Protein AF-A0A3E3E594-F1 (afdb_monomer_lite)

Foldseek 3Di:
DPPVLVPDQLSVQLVVLQVVCVVLVLDDPVCSVLSSVLSVLVVVLVVLVVVVVVCVVVVHDDDPVSVVSNVVSVVVNVVSCLCSLVDVNSVVVSCVVVPPDPPCPVVNVVVVVPD

Sequence (115 aa):
MTNKKKNDKRYQIVKKTKENMQNLGIYRNEFDATIRRYANLRLQYDDVQKSIDAKLKKSEDVSANMYKVLENYQKQLLEMENTLGLTPKGLKALQSKSMEKPKTSRLAEVLRGGI

pLDDT: mean 88.42, std 15.08, range [48.0, 98.5]

InterPro domains:
  IPR006448 Putative phage terminase, small subunit, P27 family [PF05119] (19-97)

Radius of gyration: 21.2 Å; chains: 1; bounding box: 55×36×63 Å

Structure (mmCIF, N/CA/C/O backbone):
data_AF-A0A3E3E594-F1
#
_entry.id   AF-A0A3E3E594-F1
#
loop_
_atom_site.group_PDB
_atom_site.id
_atom_site.type_symbol
_atom_site.label_atom_id
_atom_site.label_alt_id
_atom_site.label_comp_id
_atom_site.label_asym_id
_atom_site.label_entity_id
_atom_site.label_seq_id
_atom_site.pdbx_PDB_ins_code
_atom_site.Cartn_x
_atom_site.Cartn_y
_atom_site.Cartn_z
_atom_site.occupancy
_atom_site.B_iso_or_equiv
_atom_site.auth_seq_id
_atom_site.auth_comp_id
_atom_site.auth_asym_id
_atom_site.auth_atom_id
_atom_site.pdbx_PDB_model_num
ATOM 1 N N . MET A 1 1 ? -12.231 -25.947 -7.133 1.00 48.00 1 MET A N 1
ATOM 2 C CA . MET A 1 1 ? -12.111 -24.500 -7.475 1.00 48.00 1 MET A CA 1
ATOM 3 C C . MET A 1 1 ? -11.431 -23.638 -6.394 1.00 48.00 1 MET A C 1
ATOM 5 O O . MET A 1 1 ? -11.170 -22.466 -6.640 1.00 48.00 1 MET A O 1
ATOM 9 N N . THR A 1 2 ? -11.084 -24.181 -5.223 1.00 54.69 2 THR A N 1
ATOM 10 C CA . THR A 1 2 ? -10.536 -23.444 -4.062 1.00 54.69 2 THR A CA 1
ATOM 11 C C . THR A 1 2 ? -9.059 -23.040 -4.180 1.00 54.69 2 THR A C 1
ATOM 13 O O . THR A 1 2 ? -8.675 -22.004 -3.642 1.00 54.69 2 THR A O 1
ATOM 16 N N . ASN A 1 3 ? -8.233 -23.784 -4.925 1.00 55.06 3 ASN A N 1
ATOM 17 C CA . ASN A 1 3 ? -6.790 -23.506 -5.021 1.00 55.06 3 ASN A CA 1
ATOM 18 C C . ASN A 1 3 ? -6.434 -22.276 -5.878 1.00 55.06 3 ASN A C 1
ATOM 20 O O . ASN A 1 3 ? -5.480 -21.568 -5.575 1.00 55.06 3 ASN A O 1
ATOM 24 N N . LYS A 1 4 ? -7.228 -21.962 -6.912 1.00 59.31 4 LYS A N 1
ATOM 25 C CA . LYS A 1 4 ? -6.920 -20.859 -7.844 1.00 59.31 4 LYS A CA 1
ATOM 26 C C . LYS A 1 4 ? -7.059 -19.478 -7.189 1.00 59.31 4 LYS A C 1
ATOM 28 O O . LYS A 1 4 ? -6.240 -18.606 -7.443 1.00 59.31 4 LYS A O 1
ATOM 33 N N . LYS A 1 5 ? -8.041 -19.301 -6.289 1.00 61.41 5 LYS A N 1
ATOM 34 C CA . LYS A 1 5 ? -8.223 -18.053 -5.520 1.00 61.41 5 LYS A CA 1
ATOM 35 C C . LYS A 1 5 ? -7.106 -17.818 -4.498 1.00 61.41 5 LYS A C 1
ATOM 37 O O . LYS A 1 5 ? -6.720 -16.674 -4.308 1.00 61.41 5 LYS A O 1
ATOM 42 N N . LYS A 1 6 ? -6.552 -18.871 -3.880 1.00 61.75 6 LYS A N 1
ATOM 43 C CA . LYS A 1 6 ? -5.406 -18.734 -2.961 1.00 61.75 6 LYS A CA 1
ATOM 44 C C . LYS A 1 6 ? -4.141 -18.244 -3.675 1.00 61.75 6 LYS A C 1
ATOM 46 O O . LYS A 1 6 ? -3.342 -17.573 -3.049 1.00 61.75 6 LYS A O 1
ATOM 51 N N . ASN A 1 7 ? -3.955 -18.501 -4.964 1.00 70.25 7 ASN A N 1
ATOM 52 C CA . ASN A 1 7 ? -2.754 -18.024 -5.664 1.00 70.25 7 ASN A CA 1
ATOM 53 C C . ASN A 1 7 ? -2.922 -16.634 -6.300 1.00 70.25 7 ASN A C 1
ATOM 55 O O . ASN A 1 7 ? -1.965 -16.084 -6.841 1.00 70.25 7 ASN A O 1
ATOM 59 N N . ASP A 1 8 ? -4.117 -16.041 -6.226 1.00 91.69 8 ASP A N 1
ATOM 60 C CA . ASP A 1 8 ? -4.360 -14.686 -6.712 1.00 91.69 8 ASP A CA 1
ATOM 61 C C . ASP A 1 8 ? -3.720 -13.662 -5.758 1.00 91.69 8 ASP A C 1
ATOM 63 O O . ASP A 1 8 ? -4.103 -13.543 -4.590 1.00 91.69 8 ASP A O 1
ATOM 67 N N . LYS A 1 9 ? -2.747 -12.892 -6.265 1.00 93.12 9 LYS A N 1
ATOM 68 C CA . LYS A 1 9 ? -2.049 -11.849 -5.498 1.00 93.12 9 LYS A CA 1
ATOM 69 C C . LYS A 1 9 ? -3.017 -10.832 -4.898 1.00 93.12 9 LYS A C 1
ATOM 71 O O . LYS A 1 9 ? -2.823 -10.410 -3.762 1.00 93.12 9 LYS A O 1
ATOM 76 N N . ARG A 1 10 ? -4.086 -10.475 -5.616 1.00 94.94 10 ARG A N 1
ATOM 77 C CA . ARG A 1 10 ? -5.114 -9.552 -5.120 1.00 94.94 10 ARG A CA 1
ATOM 78 C C . ARG A 1 10 ? -5.817 -10.135 -3.906 1.00 94.94 10 ARG A C 1
ATOM 80 O O . ARG A 1 10 ? -5.963 -9.450 -2.898 1.00 94.94 10 ARG A O 1
ATOM 87 N N . TYR A 1 11 ? -6.233 -11.398 -3.998 1.00 95.50 11 TYR A N 1
ATOM 88 C CA . TYR A 1 11 ? -6.866 -12.099 -2.884 1.00 95.50 11 TYR A CA 1
ATOM 89 C C . TYR A 1 11 ? -5.934 -12.153 -1.672 1.00 95.50 11 TYR A C 1
ATOM 91 O O . TYR A 1 11 ? -6.379 -11.891 -0.558 1.00 95.50 11 TYR A O 1
ATOM 99 N N . GLN A 1 12 ? -4.646 -12.424 -1.888 1.00 96.38 12 GLN A N 1
ATOM 100 C CA . GLN A 1 12 ? -3.660 -12.474 -0.812 1.00 96.38 12 GLN A CA 1
ATOM 101 C C . GLN A 1 12 ? -3.442 -11.121 -0.133 1.00 96.38 12 GLN A C 1
ATOM 103 O O . GLN A 1 12 ? -3.405 -11.068 1.094 1.00 96.38 12 GLN A O 1
ATOM 108 N N . ILE A 1 13 ? -3.377 -10.024 -0.895 1.00 97.44 13 ILE A N 1
ATOM 109 C CA . ILE A 1 13 ? -3.291 -8.676 -0.315 1.00 97.44 13 ILE A CA 1
ATOM 110 C C . ILE A 1 13 ? -4.550 -8.381 0.507 1.00 97.44 13 ILE A C 1
ATOM 112 O O . ILE A 1 13 ? -4.436 -8.017 1.672 1.00 97.44 13 ILE A O 1
ATOM 116 N N . VAL A 1 14 ? -5.746 -8.619 -0.047 1.00 97.94 14 VAL A N 1
ATOM 117 C CA . VAL A 1 14 ? -7.014 -8.417 0.679 1.00 97.94 14 VAL A CA 1
ATOM 118 C C . VAL A 1 14 ? -7.043 -9.223 1.975 1.00 97.94 14 VAL A C 1
ATOM 120 O O . VAL A 1 14 ? -7.381 -8.683 3.027 1.00 97.94 14 VAL A O 1
ATOM 123 N N . LYS A 1 15 ? -6.688 -10.509 1.906 1.00 97.25 15 LYS A N 1
ATOM 124 C CA . LYS A 1 15 ? -6.674 -11.411 3.055 1.00 97.25 15 LYS A CA 1
ATOM 125 C C . LYS A 1 15 ? -5.714 -10.904 4.135 1.00 97.25 15 LYS A C 1
ATOM 127 O O . LYS A 1 15 ? -6.147 -10.697 5.263 1.00 97.25 15 LYS A O 1
ATOM 132 N N . LYS A 1 16 ? -4.458 -10.630 3.773 1.00 97.38 16 LYS A N 1
ATOM 133 C CA . LYS A 1 16 ? -3.430 -10.158 4.709 1.00 97.38 16 LYS A CA 1
ATOM 134 C C . LYS A 1 16 ? -3.799 -8.815 5.339 1.00 97.38 16 LYS A C 1
ATOM 136 O O . LYS A 1 16 ? -3.610 -8.625 6.534 1.00 97.38 16 LYS A O 1
ATOM 141 N N . THR A 1 17 ? -4.359 -7.886 4.562 1.00 98.00 17 THR A N 1
ATOM 142 C CA . THR A 1 17 ? -4.829 -6.600 5.093 1.00 98.00 17 THR A CA 1
ATOM 143 C C . THR A 1 17 ? -5.946 -6.797 6.117 1.00 98.00 17 THR A C 1
ATOM 145 O O . THR A 1 17 ? -5.884 -6.199 7.189 1.00 98.00 17 THR A O 1
ATOM 148 N N . LYS A 1 18 ? -6.933 -7.662 5.836 1.00 97.75 18 LYS A N 1
ATOM 149 C CA . LYS A 1 18 ? -7.993 -7.988 6.804 1.00 97.75 18 LYS A CA 1
ATOM 150 C C . LYS A 1 18 ? -7.426 -8.599 8.083 1.00 97.75 18 LYS A C 1
ATOM 152 O O . LYS A 1 18 ? -7.761 -8.122 9.160 1.00 97.75 18 LYS A O 1
ATOM 157 N N . GLU A 1 19 ? -6.550 -9.594 7.960 1.00 97.50 19 GLU A N 1
ATOM 158 C CA . GLU A 1 19 ? -5.911 -10.262 9.103 1.00 97.50 19 GLU A CA 1
ATOM 159 C C . GLU A 1 19 ? -5.133 -9.263 9.969 1.00 97.50 19 GLU A C 1
ATOM 161 O O . GLU A 1 19 ? -5.312 -9.226 11.183 1.00 97.50 19 GLU A O 1
ATOM 166 N N . ASN A 1 20 ? -4.348 -8.375 9.353 1.00 96.06 20 ASN A N 1
ATOM 167 C CA . ASN A 1 20 ? -3.627 -7.327 10.075 1.00 96.06 20 ASN A CA 1
ATOM 168 C C . ASN A 1 20 ? -4.580 -6.399 10.844 1.00 96.06 20 ASN A C 1
ATOM 170 O O . ASN A 1 20 ? -4.364 -6.131 12.023 1.00 96.06 20 ASN A O 1
ATOM 174 N N . MET A 1 21 ? -5.650 -5.925 10.201 1.00 95.56 21 MET A N 1
ATOM 175 C CA . MET A 1 21 ? -6.630 -5.047 10.851 1.00 95.56 21 MET A CA 1
ATOM 176 C C . MET A 1 21 ? -7.400 -5.756 11.975 1.00 95.56 21 MET A C 1
ATOM 178 O O . MET A 1 21 ? -7.740 -5.128 12.977 1.00 95.56 21 MET A O 1
ATOM 182 N N . GLN A 1 22 ? -7.684 -7.053 11.823 1.00 95.19 22 GLN A N 1
ATOM 183 C CA . GLN A 1 22 ? -8.332 -7.876 12.847 1.00 95.19 22 GLN A CA 1
ATOM 184 C C . GLN A 1 22 ? -7.422 -8.068 14.060 1.00 95.19 22 GLN A C 1
ATOM 186 O O . GLN A 1 22 ? -7.866 -7.841 15.182 1.00 95.19 22 GLN A O 1
ATOM 191 N N . ASN A 1 23 ? -6.145 -8.390 13.838 1.00 93.69 23 ASN A N 1
ATOM 192 C CA . ASN A 1 23 ? -5.144 -8.535 14.900 1.00 93.69 23 ASN A CA 1
ATOM 193 C C . ASN A 1 23 ? -4.945 -7.235 15.693 1.00 93.69 23 ASN A C 1
ATOM 195 O O . ASN A 1 23 ? -4.658 -7.268 16.884 1.00 93.69 23 ASN A O 1
ATOM 199 N N . LEU A 1 24 ? -5.130 -6.086 15.038 1.00 91.44 24 LEU A N 1
ATOM 200 C CA . LEU A 1 24 ? -5.078 -4.762 15.658 1.00 91.44 24 LEU A CA 1
ATOM 201 C C . LEU A 1 24 ? -6.405 -4.336 16.317 1.00 91.44 24 LEU A C 1
ATOM 203 O O . LEU A 1 24 ? -6.472 -3.254 16.897 1.00 91.44 24 LEU A O 1
ATOM 207 N N . GLY A 1 25 ? -7.469 -5.140 16.215 1.00 91.50 25 GLY A N 1
ATOM 208 C CA . GLY A 1 25 ? -8.789 -4.840 16.784 1.00 91.50 25 GLY A CA 1
ATOM 209 C C . GLY A 1 25 ? -9.558 -3.712 16.082 1.00 91.50 25 GLY A C 1
ATOM 210 O O . GLY A 1 25 ? -10.593 -3.272 16.579 1.00 91.50 25 GLY A O 1
ATOM 211 N N . ILE A 1 26 ? -9.082 -3.247 14.924 1.00 92.56 26 ILE A N 1
ATOM 212 C CA . ILE A 1 26 ? -9.634 -2.093 14.190 1.00 92.56 26 ILE A CA 1
ATOM 213 C C . ILE A 1 26 ? -10.482 -2.491 12.976 1.00 92.56 26 ILE A C 1
ATOM 215 O O . ILE A 1 26 ? -11.057 -1.630 12.312 1.00 92.56 26 ILE A O 1
ATOM 219 N N . TYR A 1 27 ? -10.563 -3.784 12.651 1.00 94.75 27 TYR A N 1
ATOM 220 C CA . TYR A 1 27 ? -11.344 -4.243 11.506 1.00 94.75 27 TYR A CA 1
ATOM 221 C C . TYR A 1 27 ? -12.856 -4.053 11.706 1.00 94.75 27 TYR A C 1
ATOM 223 O O . TYR A 1 27 ? -13.430 -4.354 12.760 1.00 94.75 27 TYR A O 1
ATOM 231 N N . ARG A 1 28 ? -13.495 -3.601 10.626 1.00 92.31 28 ARG A N 1
ATOM 232 C CA . ARG A 1 28 ? -14.937 -3.441 10.444 1.00 92.31 28 ARG A CA 1
ATOM 233 C C . ARG A 1 28 ? -15.288 -3.746 8.980 1.00 92.31 28 ARG A C 1
ATOM 235 O O . ARG A 1 28 ? -14.456 -3.537 8.095 1.00 92.31 28 ARG A O 1
ATOM 242 N N . ASN A 1 29 ? -16.481 -4.269 8.711 1.00 94.62 29 ASN A N 1
ATOM 243 C CA . ASN A 1 29 ? -16.902 -4.687 7.365 1.00 94.62 29 ASN A CA 1
ATOM 244 C C . ASN A 1 29 ? -17.018 -3.512 6.379 1.00 94.62 29 ASN A C 1
ATOM 246 O O . ASN A 1 29 ? -16.860 -3.707 5.176 1.00 94.62 29 ASN A O 1
ATOM 250 N N . GLU A 1 30 ? -17.212 -2.291 6.869 1.00 93.88 30 GLU A N 1
ATOM 251 C CA . GLU A 1 30 ? -17.231 -1.052 6.089 1.00 93.88 30 GLU A CA 1
ATOM 252 C C . GLU A 1 30 ? -15.896 -0.799 5.369 1.00 93.88 30 GLU A C 1
ATOM 254 O O . GLU A 1 30 ? -15.862 -0.151 4.320 1.00 93.88 30 GLU A O 1
ATOM 259 N N . PHE A 1 31 ? -14.788 -1.364 5.866 1.00 96.31 31 PHE A N 1
ATOM 260 C CA . PHE A 1 31 ? -13.485 -1.252 5.211 1.00 96.31 31 PHE A CA 1
ATOM 261 C C . PHE A 1 31 ? -13.335 -2.153 3.981 1.00 96.31 31 PHE A C 1
ATOM 263 O O . PHE A 1 31 ? -12.412 -1.937 3.197 1.00 96.31 31 PHE A O 1
ATOM 270 N N . ASP A 1 32 ? -14.222 -3.125 3.745 1.00 96.62 32 ASP A N 1
ATOM 271 C CA . ASP A 1 32 ? -14.043 -4.134 2.692 1.00 96.62 32 ASP A CA 1
ATOM 272 C C . ASP A 1 32 ? -13.851 -3.541 1.297 1.00 96.62 32 ASP A C 1
ATOM 274 O O . ASP A 1 32 ? -12.990 -3.996 0.535 1.00 96.62 32 ASP A O 1
ATOM 278 N N . ALA A 1 33 ? -14.631 -2.516 0.952 1.00 97.44 33 ALA A N 1
ATOM 279 C CA . ALA A 1 33 ? -14.499 -1.835 -0.331 1.00 97.44 33 ALA A CA 1
ATOM 280 C C . ALA A 1 33 ? -13.135 -1.135 -0.455 1.00 97.44 33 ALA A C 1
ATOM 282 O O . ALA A 1 33 ? -12.480 -1.216 -1.496 1.00 97.44 33 ALA A O 1
ATOM 283 N N . THR A 1 34 ? -12.676 -0.492 0.619 1.00 98.00 34 THR A N 1
ATOM 284 C CA . THR A 1 34 ? -11.386 0.207 0.664 1.00 98.00 34 THR A CA 1
ATOM 285 C C . THR A 1 34 ? -10.215 -0.771 0.620 1.00 98.00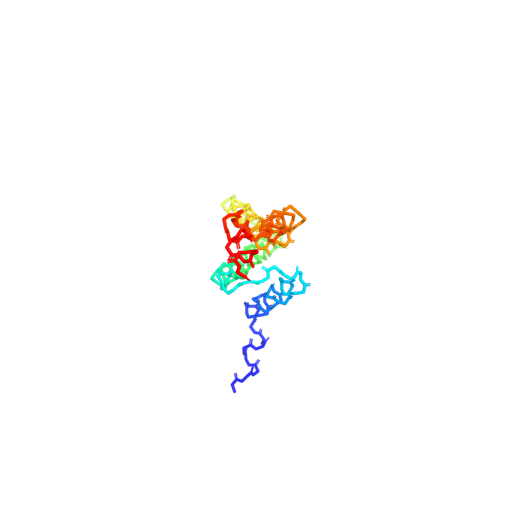 34 THR A C 1
ATOM 287 O O . THR A 1 34 ? -9.277 -0.540 -0.137 1.00 98.00 34 THR A O 1
ATOM 290 N N . ILE A 1 35 ? -10.296 -1.910 1.311 1.00 98.44 35 ILE A N 1
ATOM 291 C CA . ILE A 1 35 ? -9.284 -2.976 1.258 1.00 98.44 35 ILE A CA 1
ATOM 292 C C . ILE A 1 35 ? -9.151 -3.537 -0.167 1.00 98.44 35 ILE A C 1
ATOM 294 O O . ILE A 1 35 ? -8.041 -3.739 -0.658 1.00 98.44 35 ILE A O 1
ATOM 298 N N . ARG A 1 36 ? -10.270 -3.761 -0.873 1.00 98.00 36 ARG A N 1
ATOM 299 C CA . ARG A 1 36 ? -10.236 -4.228 -2.272 1.00 98.00 36 ARG A CA 1
ATOM 300 C C . ARG A 1 36 ? -9.605 -3.201 -3.207 1.00 98.00 36 ARG A C 1
ATOM 302 O O . ARG A 1 36 ? -8.798 -3.576 -4.055 1.00 98.00 36 ARG A O 1
ATOM 309 N N . ARG A 1 37 ? -9.946 -1.917 -3.050 1.00 98.06 37 ARG A N 1
ATOM 310 C CA . ARG A 1 37 ? -9.316 -0.831 -3.815 1.00 98.06 37 ARG A CA 1
ATOM 311 C C . ARG A 1 37 ? -7.815 -0.740 -3.526 1.00 98.06 37 ARG A C 1
ATOM 313 O O . ARG A 1 37 ? -7.045 -0.627 -4.470 1.00 98.06 37 ARG A O 1
ATOM 320 N N . TYR A 1 38 ? -7.408 -0.887 -2.263 1.00 98.50 38 TYR A N 1
ATOM 321 C CA . TYR A 1 38 ? -6.001 -0.875 -1.854 1.00 98.50 38 TYR A CA 1
ATOM 322 C C . TYR A 1 38 ? -5.226 -1.999 -2.543 1.00 98.50 38 TYR A C 1
ATOM 324 O O . TYR A 1 38 ? -4.189 -1.758 -3.154 1.00 98.50 38 TYR A O 1
ATOM 332 N N . ALA A 1 39 ? -5.775 -3.217 -2.529 1.00 98.19 39 ALA A N 1
ATOM 333 C CA . ALA A 1 39 ? -5.168 -4.355 -3.207 1.00 98.19 39 ALA A CA 1
ATOM 334 C C . ALA A 1 39 ? -5.019 -4.135 -4.721 1.00 98.19 39 ALA A C 1
ATOM 336 O O . ALA A 1 39 ? -3.993 -4.496 -5.292 1.00 98.19 39 ALA A O 1
ATOM 337 N N . ASN A 1 40 ? -6.016 -3.529 -5.373 1.00 97.56 40 ASN A N 1
ATOM 338 C CA . ASN A 1 40 ? -5.935 -3.202 -6.798 1.00 97.56 40 ASN A CA 1
ATOM 339 C C . ASN A 1 40 ? -4.844 -2.168 -7.084 1.00 97.56 40 ASN A C 1
ATOM 341 O O . ASN A 1 40 ? -4.013 -2.396 -7.960 1.00 97.56 40 ASN A O 1
ATOM 345 N N . LEU A 1 41 ? -4.832 -1.068 -6.328 1.00 98.31 41 LEU A N 1
ATOM 346 C CA . LEU A 1 41 ? -3.865 0.009 -6.505 1.00 98.31 41 LEU A CA 1
ATOM 347 C C . LEU A 1 41 ? -2.435 -0.478 -6.244 1.00 98.31 41 LEU A C 1
ATOM 349 O O . LEU A 1 41 ? -1.522 -0.129 -6.985 1.00 98.31 41 LEU A O 1
ATOM 353 N N . ARG A 1 42 ? -2.239 -1.349 -5.246 1.00 98.06 42 ARG A N 1
ATOM 354 C CA . ARG A 1 42 ? -0.931 -1.943 -4.954 1.00 98.06 42 ARG A CA 1
ATOM 355 C C . ARG A 1 42 ? -0.405 -2.778 -6.119 1.00 98.06 42 ARG A C 1
ATOM 357 O O . ARG A 1 42 ? 0.769 -2.680 -6.450 1.00 98.06 42 ARG A O 1
ATOM 364 N N . LEU A 1 43 ? -1.270 -3.558 -6.768 1.00 97.94 43 LEU A N 1
ATOM 365 C CA . LEU A 1 43 ? -0.886 -4.324 -7.956 1.00 97.94 43 LEU A CA 1
ATOM 366 C C . LEU A 1 43 ? -0.539 -3.408 -9.134 1.00 97.94 43 LEU A C 1
ATOM 368 O O . LEU A 1 43 ? 0.480 -3.619 -9.779 1.00 97.94 43 LEU A O 1
ATOM 372 N N . GLN A 1 44 ? -1.340 -2.366 -9.373 1.00 97.62 44 GLN A N 1
ATOM 373 C CA . GLN A 1 44 ? -1.062 -1.381 -10.423 1.00 97.62 44 GLN A CA 1
ATOM 374 C C . GLN A 1 44 ? 0.269 -0.656 -10.184 1.00 97.62 44 GLN A C 1
ATOM 376 O O . GLN A 1 44 ? 1.042 -0.475 -11.122 1.00 97.62 44 GLN A O 1
ATOM 381 N N . TYR A 1 45 ? 0.560 -0.290 -8.934 1.00 98.44 45 TYR A N 1
ATOM 382 C CA . TYR A 1 45 ? 1.851 0.260 -8.534 1.00 98.44 45 TYR A CA 1
ATOM 383 C C . TYR A 1 45 ? 3.000 -0.705 -8.840 1.00 98.44 45 TYR A C 1
ATOM 385 O O . TYR A 1 45 ? 3.951 -0.326 -9.522 1.00 98.44 45 TYR A O 1
ATOM 393 N N . ASP A 1 46 ? 2.889 -1.961 -8.394 1.00 97.94 46 ASP A N 1
ATOM 394 C CA . ASP A 1 46 ? 3.920 -2.977 -8.611 1.00 97.94 46 ASP A CA 1
ATOM 395 C C . ASP A 1 46 ? 4.165 -3.237 -10.109 1.00 97.94 46 ASP A C 1
ATOM 397 O O . ASP A 1 46 ? 5.289 -3.539 -10.509 1.00 97.94 46 ASP A O 1
ATOM 401 N N . ASP A 1 47 ? 3.133 -3.151 -10.948 1.00 97.75 47 ASP A N 1
ATOM 402 C CA . ASP A 1 47 ? 3.245 -3.369 -12.392 1.00 97.75 47 ASP A CA 1
ATOM 403 C C . ASP A 1 47 ? 3.902 -2.182 -13.110 1.00 97.75 47 ASP A C 1
ATOM 405 O O . ASP A 1 47 ? 4.762 -2.386 -13.974 1.00 97.75 47 ASP A O 1
ATOM 409 N N . VAL A 1 48 ? 3.576 -0.944 -12.719 1.00 98.06 48 VAL A N 1
ATOM 410 C CA . VAL A 1 48 ? 4.261 0.251 -13.239 1.00 98.06 48 VAL A CA 1
ATOM 411 C C . VAL A 1 48 ? 5.724 0.256 -12.803 1.00 98.06 48 VAL A C 1
ATOM 413 O O . VAL A 1 48 ? 6.595 0.449 -13.650 1.00 98.06 48 VAL A O 1
ATOM 416 N N . GLN A 1 49 ? 6.012 -0.031 -11.529 1.00 98.25 49 GLN A N 1
ATOM 417 C CA . GLN A 1 49 ? 7.382 -0.110 -11.017 1.00 98.25 49 GLN A CA 1
ATOM 418 C C . GLN A 1 49 ? 8.205 -1.142 -11.796 1.00 98.25 49 GLN A C 1
ATOM 420 O O . GLN A 1 49 ? 9.268 -0.813 -12.313 1.00 98.25 49 GLN A O 1
ATOM 425 N N . LYS A 1 50 ? 7.685 -2.364 -11.974 1.00 97.94 50 LYS A N 1
ATOM 426 C CA . LYS A 1 50 ? 8.374 -3.400 -12.763 1.00 97.94 50 LYS A CA 1
ATOM 427 C C . LYS A 1 50 ? 8.602 -2.977 -14.207 1.00 97.94 50 LYS A C 1
ATOM 429 O O . LYS A 1 50 ? 9.627 -3.331 -14.779 1.00 97.94 50 LYS A O 1
ATOM 434 N N . SER A 1 51 ? 7.652 -2.258 -14.802 1.00 97.44 51 SER A N 1
ATOM 435 C CA . SER A 1 51 ? 7.785 -1.768 -16.176 1.00 97.44 51 SER A CA 1
ATOM 436 C C . SER A 1 51 ? 8.904 -0.735 -16.291 1.00 97.44 51 SER A C 1
ATOM 438 O O . SER A 1 51 ? 9.687 -0.795 -17.235 1.00 97.44 51 SER A O 1
ATOM 440 N N . ILE A 1 52 ? 9.018 0.173 -15.317 1.00 97.81 52 ILE A N 1
ATOM 441 C CA . ILE A 1 52 ? 10.134 1.124 -15.223 1.00 97.81 52 ILE A CA 1
ATOM 442 C C . ILE A 1 52 ? 11.453 0.364 -15.046 1.00 97.81 52 ILE A C 1
ATOM 444 O O . ILE A 1 52 ? 12.375 0.555 -15.835 1.00 97.81 52 ILE A O 1
ATOM 448 N N . ASP A 1 53 ? 11.528 -0.552 -14.078 1.00 97.88 53 ASP A N 1
ATOM 449 C CA . ASP A 1 53 ? 12.747 -1.315 -13.788 1.00 97.88 53 ASP A CA 1
ATOM 450 C C . ASP A 1 53 ? 13.213 -2.137 -15.002 1.00 97.88 53 ASP A C 1
ATOM 452 O O . ASP A 1 53 ? 14.408 -2.227 -15.286 1.00 97.88 53 ASP A O 1
ATOM 456 N N . ALA A 1 54 ? 12.275 -2.741 -15.740 1.00 98.06 54 ALA A N 1
ATOM 457 C CA . ALA A 1 54 ? 12.570 -3.513 -16.942 1.00 98.06 54 ALA A CA 1
ATOM 458 C C . ALA A 1 54 ? 13.132 -2.642 -18.073 1.00 98.06 54 ALA A C 1
ATOM 460 O O . ALA A 1 54 ? 14.067 -3.070 -18.748 1.00 98.06 54 ALA A O 1
ATOM 461 N N . LYS A 1 55 ? 12.597 -1.429 -18.261 1.00 98.00 55 LYS A N 1
ATOM 462 C CA . LYS A 1 55 ? 13.112 -0.461 -19.238 1.00 98.00 55 LYS A CA 1
ATOM 463 C C . LYS A 1 55 ? 14.518 0.005 -18.885 1.00 98.00 55 LYS A C 1
ATOM 465 O O . LYS A 1 55 ? 15.411 -0.067 -19.723 1.00 98.00 55 LYS A O 1
ATOM 470 N N . LEU A 1 56 ? 14.742 0.369 -17.622 1.00 96.31 56 LEU A N 1
ATOM 471 C CA . LEU A 1 56 ? 16.058 0.793 -17.138 1.00 96.31 56 LEU A CA 1
ATOM 472 C C . LEU A 1 56 ? 17.119 -0.299 -17.325 1.00 96.31 56 LEU A C 1
ATOM 474 O O . LEU A 1 56 ? 18.223 -0.011 -17.778 1.00 96.31 56 LEU A O 1
ATOM 478 N N . LYS A 1 57 ? 16.776 -1.567 -17.054 1.00 98.00 57 LYS A N 1
ATOM 479 C CA . LYS A 1 57 ? 17.675 -2.713 -17.291 1.00 98.00 57 LYS A CA 1
ATOM 480 C C . LYS A 1 57 ? 18.070 -2.896 -18.756 1.00 98.00 57 LYS A C 1
ATOM 482 O O . LYS A 1 57 ? 19.132 -3.445 -19.021 1.00 98.00 57 LYS A O 1
ATOM 487 N N . LYS A 1 58 ? 17.214 -2.479 -19.687 1.00 98.00 58 LYS A N 1
ATOM 488 C CA . LYS A 1 58 ? 17.466 -2.529 -21.132 1.00 98.00 58 LYS A CA 1
ATOM 489 C C . LYS A 1 58 ? 18.045 -1.223 -21.683 1.00 98.00 58 LYS A C 1
ATOM 491 O O . LYS A 1 58 ? 18.198 -1.112 -22.894 1.00 98.00 58 LYS A O 1
ATOM 496 N N . SER A 1 59 ? 18.332 -0.246 -20.818 1.00 96.75 59 SER A N 1
ATOM 497 C CA . SER A 1 59 ? 18.735 1.109 -21.213 1.00 96.75 59 SER A CA 1
ATOM 498 C C . SER A 1 59 ? 17.726 1.785 -22.155 1.00 96.75 59 SER A C 1
ATOM 500 O O . SER A 1 59 ? 18.102 2.591 -22.999 1.00 96.75 59 SER A O 1
ATOM 502 N N . GLU A 1 60 ? 16.440 1.449 -22.014 1.00 96.94 60 GLU A N 1
ATOM 503 C CA . GLU A 1 60 ? 15.340 2.087 -22.737 1.00 96.94 60 GLU A CA 1
ATOM 504 C C . GLU A 1 60 ? 14.865 3.347 -22.002 1.00 96.94 60 GLU A C 1
ATOM 506 O O . GLU A 1 60 ? 14.819 3.386 -20.768 1.00 96.94 60 GLU A O 1
ATOM 511 N N . ASP A 1 61 ? 14.407 4.342 -22.762 1.00 95.94 61 ASP A N 1
ATOM 512 C CA . ASP A 1 61 ? 13.851 5.565 -22.192 1.00 95.94 61 ASP A CA 1
ATOM 513 C C . ASP A 1 61 ? 12.566 5.302 -21.388 1.00 95.94 61 ASP A C 1
ATOM 515 O O . ASP A 1 61 ? 11.581 4.686 -21.837 1.00 95.94 61 ASP A O 1
ATOM 519 N N . VAL A 1 62 ? 12.553 5.848 -20.171 1.00 96.19 62 VAL A N 1
ATOM 520 C CA . VAL A 1 62 ? 11.382 5.869 -19.297 1.00 96.19 62 VAL A CA 1
ATOM 521 C C . VAL A 1 62 ? 10.693 7.220 -19.426 1.00 96.19 62 VAL A C 1
ATOM 523 O O . VAL A 1 62 ? 11.252 8.267 -19.113 1.00 96.19 62 VAL A O 1
ATOM 526 N N . SER A 1 63 ? 9.434 7.196 -19.860 1.00 96.50 63 SER A N 1
ATOM 527 C CA . SER A 1 63 ? 8.623 8.407 -19.970 1.00 96.50 63 SER A CA 1
ATOM 528 C C . SER A 1 63 ? 8.439 9.074 -18.605 1.00 96.50 63 SER A C 1
ATOM 530 O O . SER A 1 63 ? 8.050 8.419 -17.635 1.00 96.50 63 SER A O 1
ATOM 532 N N . ALA A 1 64 ? 8.580 10.402 -18.556 1.00 96.56 64 ALA A N 1
ATOM 533 C CA . ALA A 1 64 ? 8.247 11.210 -17.381 1.00 96.56 64 ALA A CA 1
ATOM 534 C C . ALA A 1 64 ? 6.817 10.952 -16.860 1.00 96.56 64 ALA A C 1
ATOM 536 O O . ALA A 1 64 ? 6.564 11.046 -15.659 1.00 96.56 64 ALA A O 1
ATOM 537 N N . ASN A 1 65 ? 5.878 10.572 -17.735 1.00 97.06 65 ASN A N 1
ATOM 538 C CA . ASN A 1 65 ? 4.514 10.232 -17.330 1.00 97.06 65 ASN A CA 1
ATOM 539 C C . ASN A 1 65 ? 4.458 8.961 -16.471 1.00 97.06 65 ASN A C 1
ATOM 541 O O . ASN A 1 65 ? 3.621 8.888 -15.577 1.00 97.06 65 ASN A O 1
ATOM 545 N N . MET A 1 66 ? 5.350 7.986 -16.682 1.00 97.38 66 MET A N 1
ATOM 546 C CA . MET A 1 66 ? 5.395 6.774 -15.853 1.00 97.38 66 MET A CA 1
ATOM 547 C C . MET A 1 66 ? 5.819 7.099 -14.419 1.00 97.38 66 MET A C 1
ATOM 549 O O . MET A 1 66 ? 5.193 6.612 -13.481 1.00 97.38 66 MET A O 1
ATOM 553 N N . TYR A 1 67 ? 6.810 7.980 -14.243 1.00 97.31 67 TYR A N 1
ATOM 554 C CA . TYR A 1 67 ? 7.209 8.459 -12.917 1.00 97.31 67 TYR A CA 1
ATOM 555 C C . TYR A 1 67 ? 6.092 9.251 -12.231 1.00 97.31 67 TYR A C 1
ATOM 557 O O . TYR A 1 67 ? 5.820 9.018 -11.058 1.00 97.31 67 TYR A O 1
ATOM 565 N N . LYS A 1 68 ? 5.378 10.115 -12.966 1.00 98.25 68 LYS A N 1
ATOM 566 C CA . LYS A 1 68 ? 4.213 10.842 -12.427 1.00 98.25 68 LYS A CA 1
ATOM 567 C C . LYS A 1 68 ? 3.099 9.898 -11.968 1.00 98.25 68 LYS A C 1
ATOM 569 O O . LYS A 1 68 ? 2.523 10.091 -10.902 1.00 98.25 68 LYS A O 1
ATOM 574 N N . VAL A 1 69 ? 2.790 8.867 -12.759 1.00 98.12 69 VAL A N 1
ATOM 575 C CA . VAL A 1 69 ? 1.802 7.843 -12.380 1.00 98.12 69 VAL A CA 1
ATOM 576 C C . VAL A 1 69 ? 2.256 7.098 -11.125 1.00 98.12 69 VAL A C 1
ATOM 578 O O . VAL A 1 69 ? 1.460 6.920 -10.205 1.00 98.12 69 VAL A O 1
ATOM 581 N N . LEU A 1 70 ? 3.533 6.713 -11.060 1.00 97.94 70 LEU A N 1
ATOM 582 C CA . LEU A 1 70 ? 4.117 6.034 -9.907 1.00 97.94 70 LEU A CA 1
ATOM 583 C C . LEU A 1 70 ? 4.012 6.890 -8.633 1.00 97.94 70 LEU A C 1
ATOM 585 O O . LEU A 1 70 ? 3.539 6.401 -7.609 1.00 97.94 70 LEU A O 1
ATOM 589 N N . GLU A 1 71 ? 4.379 8.170 -8.706 1.00 98.06 71 GLU A N 1
ATOM 590 C CA . GLU A 1 71 ? 4.283 9.121 -7.592 1.00 98.06 71 GLU A CA 1
ATOM 591 C C . GLU A 1 71 ? 2.829 9.302 -7.123 1.00 98.06 71 GLU A C 1
ATOM 593 O O . GLU A 1 71 ? 2.541 9.285 -5.923 1.00 98.06 71 GLU A O 1
ATOM 598 N N . ASN A 1 72 ? 1.882 9.415 -8.059 1.00 98.38 72 ASN A N 1
ATOM 599 C CA . ASN A 1 72 ? 0.458 9.511 -7.736 1.00 98.38 72 ASN A CA 1
ATOM 600 C C . ASN A 1 72 ? -0.046 8.257 -7.012 1.00 98.38 72 ASN A C 1
ATOM 602 O O . ASN A 1 72 ? -0.773 8.366 -6.023 1.00 98.38 72 ASN A O 1
ATOM 606 N N . TYR A 1 73 ? 0.363 7.071 -7.465 1.00 98.50 73 TYR A N 1
ATOM 607 C CA . TYR A 1 73 ? 0.031 5.821 -6.789 1.00 98.50 73 TYR A CA 1
ATOM 608 C C . TYR A 1 73 ? 0.654 5.736 -5.394 1.00 98.50 73 TYR A C 1
ATOM 610 O O . TYR A 1 73 ? -0.024 5.277 -4.481 1.00 98.50 73 TYR A O 1
ATOM 618 N N . GLN A 1 74 ? 1.883 6.222 -5.182 1.00 98.12 74 GLN A N 1
ATOM 619 C CA . GLN A 1 74 ? 2.494 6.271 -3.844 1.00 98.12 74 GLN A CA 1
ATOM 620 C C . GLN A 1 74 ? 1.693 7.151 -2.882 1.00 98.12 74 GLN A C 1
ATOM 622 O O . GLN A 1 74 ? 1.421 6.733 -1.757 1.00 98.12 74 GLN A O 1
ATOM 627 N N . LYS A 1 75 ? 1.270 8.340 -3.330 1.00 98.50 75 LYS A N 1
ATOM 628 C CA . LYS A 1 75 ? 0.445 9.253 -2.522 1.00 98.50 75 LYS A CA 1
ATOM 629 C C . LYS A 1 75 ? -0.890 8.611 -2.148 1.00 98.50 75 LYS A C 1
ATOM 631 O O . LYS A 1 75 ? -1.231 8.551 -0.969 1.00 98.50 75 LYS A O 1
ATOM 636 N N . GLN A 1 76 ? -1.596 8.052 -3.131 1.00 98.31 76 GLN A N 1
ATOM 637 C CA . GLN A 1 76 ? -2.873 7.374 -2.896 1.00 98.31 76 GLN A CA 1
ATOM 638 C C . GLN A 1 76 ? -2.714 6.141 -1.994 1.00 98.31 76 GLN A C 1
ATOM 640 O O . GLN A 1 76 ? -3.519 5.936 -1.089 1.00 98.31 76 GLN A O 1
ATOM 645 N N . LEU A 1 77 ? -1.664 5.333 -2.183 1.00 98.50 77 LEU A N 1
ATOM 646 C CA . LEU A 1 77 ? -1.380 4.190 -1.312 1.00 98.50 77 LEU A CA 1
ATOM 647 C C . LEU A 1 77 ? -1.168 4.639 0.134 1.00 98.50 77 LEU A C 1
ATOM 649 O O . LEU A 1 77 ? -1.797 4.074 1.025 1.00 98.50 77 LEU A O 1
ATOM 653 N N . LEU A 1 78 ? -0.370 5.684 0.367 1.00 98.25 78 LEU A N 1
ATOM 654 C CA . LEU A 1 78 ? -0.133 6.215 1.709 1.00 98.25 78 LEU A CA 1
ATOM 655 C C . LEU A 1 78 ? -1.431 6.714 2.371 1.00 98.25 78 LEU A C 1
ATOM 657 O O . LEU A 1 78 ? -1.666 6.473 3.557 1.00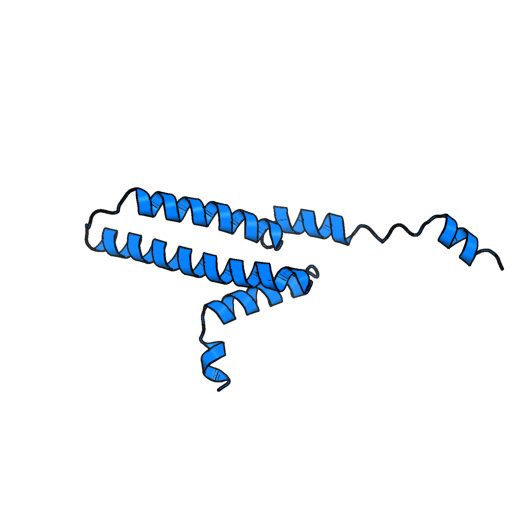 98.25 78 LEU A O 1
ATOM 661 N N . GLU A 1 79 ? -2.303 7.392 1.623 1.00 97.94 79 GLU A N 1
ATOM 662 C CA . GLU A 1 79 ? -3.621 7.827 2.107 1.00 97.94 79 GLU A CA 1
ATOM 663 C C . GLU A 1 79 ? -4.515 6.643 2.499 1.00 97.94 79 GLU A C 1
ATOM 665 O O . GLU A 1 79 ? -5.154 6.656 3.558 1.00 97.94 79 GLU A O 1
ATOM 670 N N . MET A 1 80 ? -4.526 5.588 1.684 1.00 97.88 80 MET A N 1
ATOM 671 C CA . MET A 1 80 ? -5.278 4.369 1.971 1.00 97.88 80 MET A CA 1
ATOM 672 C C . MET A 1 80 ? -4.701 3.618 3.173 1.00 97.88 80 MET A C 1
ATOM 674 O O . MET A 1 80 ? -5.461 3.159 4.022 1.00 97.88 80 MET A O 1
ATOM 678 N N . GLU A 1 81 ? -3.378 3.533 3.293 1.00 97.62 81 GLU A N 1
ATOM 679 C CA . GLU A 1 81 ? -2.691 2.904 4.425 1.00 97.62 81 GLU A CA 1
ATOM 680 C C . GLU A 1 81 ? -2.983 3.643 5.733 1.00 97.62 81 GLU A C 1
ATOM 682 O O . GLU A 1 81 ? -3.277 3.011 6.748 1.00 97.62 81 GLU A O 1
ATOM 687 N N . ASN A 1 82 ? -3.002 4.978 5.703 1.00 96.81 82 ASN A N 1
ATOM 688 C CA . ASN A 1 82 ? -3.448 5.790 6.834 1.00 96.81 82 ASN A CA 1
ATOM 689 C C . ASN A 1 82 ? -4.923 5.518 7.174 1.00 96.81 82 ASN A C 1
ATOM 691 O O . ASN A 1 82 ? -5.264 5.347 8.341 1.00 96.81 82 ASN A O 1
ATOM 695 N N . THR A 1 83 ? -5.796 5.436 6.168 1.00 95.25 83 THR A N 1
ATOM 696 C CA . THR A 1 83 ? -7.235 5.186 6.360 1.00 95.25 83 THR A CA 1
ATOM 697 C C . THR A 1 83 ? -7.514 3.802 6.955 1.00 95.25 83 THR A C 1
ATOM 699 O O . THR A 1 83 ? -8.404 3.650 7.787 1.00 95.25 83 THR A O 1
ATOM 702 N N . LEU A 1 84 ? -6.749 2.789 6.544 1.00 96.19 84 LEU A N 1
ATOM 703 C CA . LEU A 1 84 ? -6.874 1.400 6.995 1.00 96.19 84 LEU A CA 1
ATOM 704 C C . LEU A 1 84 ? -6.116 1.118 8.304 1.00 96.19 84 LEU A C 1
ATOM 706 O O . LEU A 1 84 ? -6.108 -0.017 8.774 1.00 96.19 84 LEU A O 1
ATOM 710 N N . GLY A 1 85 ? -5.458 2.124 8.888 1.00 95.25 85 GLY A N 1
ATOM 711 C CA . GLY A 1 85 ? -4.679 1.964 10.117 1.00 95.25 85 GLY A CA 1
ATOM 712 C C . GLY A 1 85 ? -3.409 1.130 9.954 1.00 95.25 85 GLY A C 1
ATOM 713 O O . GLY A 1 85 ? -2.905 0.590 10.933 1.00 95.25 85 GLY A O 1
ATOM 714 N N . LEU A 1 86 ? -2.888 1.017 8.731 1.00 94.62 86 LEU A N 1
ATOM 715 C CA . LEU A 1 86 ? -1.676 0.254 8.412 1.00 94.62 86 LEU A CA 1
ATOM 716 C C . LEU A 1 86 ? -0.389 1.053 8.668 1.00 94.62 86 LEU A C 1
ATOM 718 O O . LEU A 1 86 ? 0.709 0.528 8.506 1.00 94.62 86 LEU A O 1
ATOM 722 N N . THR A 1 87 ? -0.517 2.314 9.084 1.00 96.19 87 THR A N 1
ATOM 723 C CA . THR A 1 87 ? 0.590 3.174 9.513 1.00 96.19 87 THR A CA 1
ATOM 724 C C . THR A 1 87 ? 0.417 3.569 10.982 1.00 96.19 87 THR A C 1
ATOM 726 O O . THR A 1 87 ? -0.715 3.622 11.469 1.00 96.19 87 THR A O 1
ATOM 729 N N . PRO A 1 88 ? 1.493 3.955 11.696 1.00 94.75 88 PRO A N 1
ATOM 730 C CA . PRO A 1 88 ? 1.373 4.472 13.060 1.00 94.75 88 PRO A CA 1
ATOM 731 C C . PRO A 1 88 ? 0.435 5.683 13.170 1.00 94.75 88 PRO A C 1
ATOM 733 O O . PRO A 1 88 ? -0.302 5.812 14.146 1.00 94.75 88 PRO A 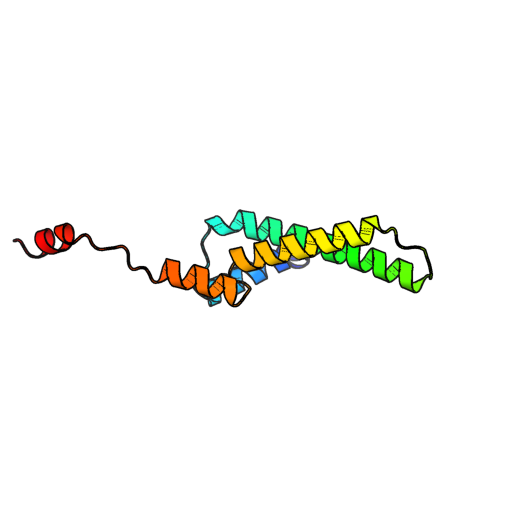O 1
ATOM 736 N N . LYS A 1 89 ? 0.432 6.563 12.156 1.00 95.12 89 LYS A N 1
ATOM 737 C CA . LYS A 1 89 ? -0.460 7.730 12.087 1.00 95.12 89 LYS A CA 1
ATOM 738 C C . LYS A 1 89 ? -1.924 7.300 11.970 1.00 95.12 89 LYS A C 1
ATOM 740 O O . LYS A 1 89 ? -2.762 7.781 12.729 1.00 95.12 89 LYS A O 1
ATOM 745 N N . GLY A 1 90 ? -2.218 6.393 11.039 1.00 94.88 90 GLY A N 1
ATOM 746 C CA . GLY A 1 90 ? -3.559 5.861 10.817 1.00 94.88 90 GLY A CA 1
ATOM 747 C C . GLY A 1 90 ? -4.088 5.082 12.015 1.00 94.88 90 GLY A C 1
ATOM 748 O O . GLY A 1 90 ? -5.213 5.302 12.459 1.00 94.88 90 GLY A O 1
ATOM 749 N N . LEU A 1 91 ? -3.246 4.220 12.588 1.00 94.50 91 LEU A N 1
ATOM 750 C CA . LEU A 1 91 ? -3.595 3.399 13.742 1.00 94.50 91 LEU A CA 1
ATOM 75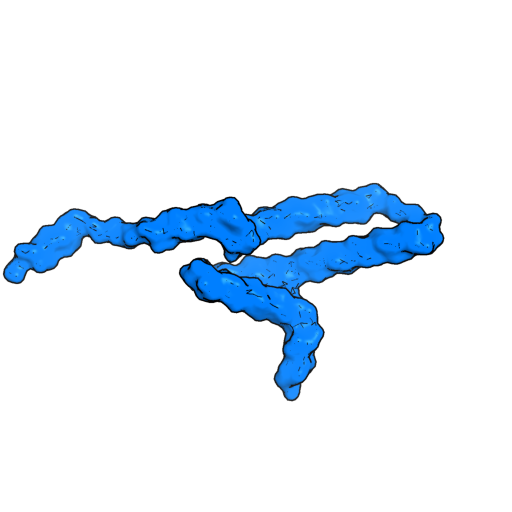1 C C . LEU A 1 91 ? -3.976 4.264 14.945 1.00 94.50 91 LEU A C 1
ATOM 753 O O . LEU A 1 91 ? -5.038 4.054 15.526 1.00 94.50 91 LEU A O 1
ATOM 757 N N . LYS A 1 92 ? -3.167 5.285 15.268 1.00 92.81 92 LYS A N 1
ATOM 758 C CA . LYS A 1 92 ? -3.484 6.245 16.338 1.00 92.81 92 LYS A CA 1
ATOM 759 C C . LYS A 1 92 ? -4.832 6.936 16.113 1.00 92.81 92 LYS A C 1
ATOM 761 O O . LYS A 1 92 ? -5.591 7.091 17.063 1.00 92.81 92 LYS A O 1
ATOM 766 N N . ALA A 1 93 ? -5.142 7.321 14.873 1.00 91.38 93 ALA A N 1
ATOM 767 C CA . ALA A 1 93 ? -6.395 7.996 14.532 1.00 91.38 93 ALA A CA 1
ATOM 768 C C . ALA A 1 93 ? -7.634 7.086 14.628 1.00 91.38 93 ALA A C 1
ATOM 770 O O . ALA A 1 93 ? -8.724 7.564 14.939 1.00 91.38 93 ALA A O 1
ATOM 771 N N . LEU A 1 94 ? -7.489 5.786 14.354 1.00 89.62 94 LEU A N 1
ATOM 772 C CA . LEU A 1 94 ? -8.575 4.816 14.519 1.00 89.62 94 LEU A CA 1
ATOM 773 C C . LEU A 1 94 ? -8.761 4.422 15.983 1.00 89.62 94 LEU A C 1
ATOM 775 O O . LEU A 1 94 ? -9.896 4.347 16.445 1.00 89.62 94 LEU A O 1
ATOM 779 N N . GLN A 1 95 ? -7.666 4.223 16.719 1.00 85.31 95 GLN A N 1
ATOM 780 C CA . GLN A 1 95 ? -7.716 3.867 18.134 1.00 85.31 95 GLN A CA 1
ATOM 781 C C . GLN A 1 95 ? -8.288 4.992 18.995 1.00 85.31 95 GLN A C 1
ATOM 783 O O . GLN A 1 95 ? -9.086 4.714 19.883 1.00 85.31 95 GLN A O 1
ATOM 788 N N . SER A 1 96 ? -7.956 6.259 18.722 1.00 75.94 96 SER A N 1
ATOM 789 C CA . SER A 1 96 ? -8.573 7.38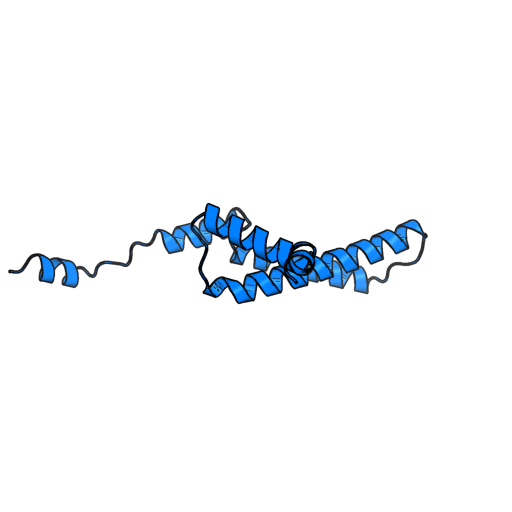1 19.440 1.00 75.94 96 SER A CA 1
ATOM 790 C C . SER A 1 96 ? -10.092 7.409 19.250 1.00 75.94 96 SER A C 1
ATOM 792 O O . SER A 1 96 ? -10.819 7.592 20.218 1.00 75.94 96 SER A O 1
ATOM 794 N N . LYS A 1 97 ? -10.575 7.129 18.033 1.00 66.56 97 LYS A N 1
ATOM 795 C CA .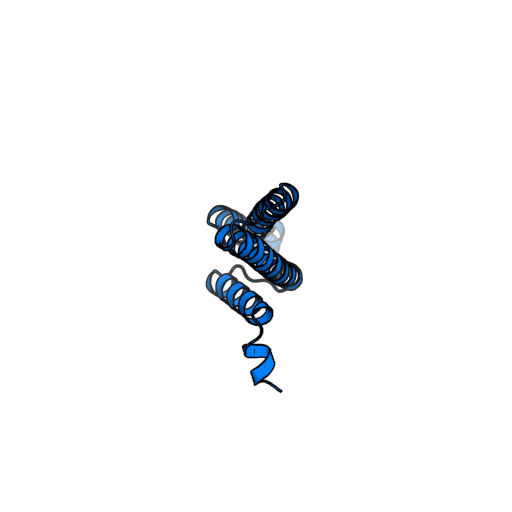 LYS A 1 97 ? -12.009 7.055 17.720 1.00 66.56 97 LYS A CA 1
ATOM 796 C C . LYS A 1 97 ? -12.696 5.810 18.283 1.00 66.56 97 LYS A C 1
ATOM 798 O O . LYS A 1 97 ? -13.859 5.889 18.655 1.00 66.56 97 LYS A O 1
ATOM 803 N N . SER A 1 98 ? -12.017 4.662 18.347 1.00 60.44 98 SER A N 1
ATOM 804 C CA . SER A 1 98 ? -12.591 3.428 18.906 1.00 60.44 98 SER A CA 1
ATOM 805 C C . SER A 1 98 ? -12.560 3.382 20.436 1.00 60.44 98 SER A C 1
ATOM 807 O O . SER A 1 98 ? -13.323 2.628 21.032 1.00 60.44 98 SER A O 1
ATOM 809 N N . MET A 1 99 ? -11.668 4.154 21.067 1.00 52.44 99 MET A N 1
ATOM 810 C CA . MET A 1 99 ? -11.555 4.302 22.524 1.00 52.44 99 MET A CA 1
ATOM 811 C C . MET A 1 99 ? -12.509 5.357 23.097 1.00 52.44 99 MET A C 1
ATOM 813 O O . MET A 1 99 ? -12.654 5.444 24.319 1.00 52.44 99 MET A O 1
ATOM 817 N N . GLU A 1 100 ? -13.200 6.129 22.254 1.00 57.09 100 GLU A N 1
ATOM 818 C CA . GLU A 1 100 ? -14.374 6.875 22.696 1.00 57.09 100 GLU A CA 1
ATOM 819 C C . GLU A 1 100 ? -15.471 5.863 23.040 1.00 57.09 100 GLU A C 1
ATOM 821 O O . GLU A 1 100 ? -16.239 5.420 22.184 1.00 57.09 100 GLU A O 1
ATOM 826 N N . LYS A 1 101 ? -15.530 5.460 24.320 1.00 53.09 101 LYS A N 1
ATOM 827 C CA . LYS A 1 101 ? -16.709 4.782 24.867 1.00 53.09 101 LYS A CA 1
ATOM 828 C C . LYS A 1 101 ? -17.932 5.574 24.395 1.00 53.09 101 LYS A C 1
ATOM 830 O O . LYS A 1 101 ? -17.903 6.804 24.526 1.00 53.09 101 LYS A O 1
ATOM 835 N N . PRO A 1 102 ? -18.987 4.924 23.862 1.00 56.69 102 PRO A N 1
ATOM 836 C CA . PRO A 1 102 ? -20.205 5.640 23.511 1.00 56.69 102 PRO A CA 1
ATOM 837 C C . PRO A 1 102 ? -20.592 6.454 24.738 1.00 56.69 102 PRO A C 1
ATOM 839 O O . PRO A 1 102 ? -20.701 5.879 25.822 1.00 56.69 102 PRO A O 1
ATOM 842 N N . LYS A 1 103 ? -20.682 7.784 24.596 1.00 57.25 103 LYS A N 1
ATOM 843 C CA . LYS A 1 103 ? -21.036 8.672 25.705 1.00 57.25 103 LYS A CA 1
ATOM 844 C C . LYS A 1 103 ? -22.352 8.155 26.265 1.00 57.25 103 LYS A C 1
ATOM 846 O O . LYS A 1 103 ? -23.406 8.377 25.672 1.00 57.25 103 LYS A O 1
ATOM 851 N N . THR A 1 104 ? -22.300 7.427 27.377 1.00 57.00 104 THR A N 1
ATOM 852 C CA . THR A 1 104 ? -23.495 7.083 28.125 1.00 57.00 104 THR A CA 1
ATOM 853 C C . THR A 1 104 ? -24.052 8.416 28.567 1.00 57.00 104 THR A C 1
ATOM 855 O O . THR A 1 104 ? -23.439 9.123 29.365 1.00 57.00 104 THR A O 1
ATOM 858 N N . SER A 1 105 ? -25.154 8.819 27.938 1.00 74.19 105 SER A N 1
ATOM 859 C CA . SER A 1 105 ? -25.858 10.035 28.308 1.00 74.19 105 SER A CA 1
ATOM 860 C C . SER A 1 105 ? -26.065 10.019 29.821 1.00 74.19 105 SER A C 1
ATOM 862 O O . SER A 1 105 ? -26.523 9.011 30.357 1.00 74.19 105 SER A O 1
ATOM 864 N N . ARG A 1 106 ? -25.736 11.117 30.512 1.00 67.31 106 ARG A N 1
ATOM 865 C CA . ARG A 1 106 ? -25.961 11.245 31.964 1.00 67.31 106 ARG A CA 1
ATOM 866 C C . ARG A 1 106 ? -27.434 10.984 32.321 1.00 67.31 106 ARG A C 1
ATOM 868 O O . ARG A 1 106 ? -27.717 10.448 33.382 1.00 67.31 106 ARG A O 1
ATOM 875 N N . LEU A 1 107 ? -28.361 11.253 31.392 1.00 69.81 107 LEU A N 1
ATOM 876 C CA . LEU A 1 107 ? -29.777 10.876 31.509 1.00 69.81 107 LEU A CA 1
ATOM 877 C C . LEU A 1 107 ? -29.988 9.356 31.563 1.00 69.81 107 LEU A C 1
ATOM 879 O O . LEU A 1 107 ? -30.791 8.880 32.354 1.00 69.81 107 LEU A O 1
ATOM 883 N N . ALA A 1 108 ? -29.256 8.583 30.757 1.00 68.94 108 ALA A N 1
ATOM 884 C CA . ALA A 1 108 ? -29.347 7.123 30.761 1.00 68.94 108 ALA A CA 1
ATOM 885 C C . ALA A 1 108 ? -28.770 6.503 32.047 1.00 68.94 108 ALA A C 1
ATOM 887 O O . ALA A 1 108 ? -29.110 5.379 32.396 1.00 68.94 108 ALA A O 1
ATOM 888 N N . GLU A 1 109 ? -27.884 7.209 32.747 1.00 68.75 109 GLU A N 1
ATOM 889 C CA . GLU A 1 109 ? -27.360 6.798 34.052 1.00 68.75 109 GLU A CA 1
ATOM 890 C C . GLU A 1 109 ? -28.373 7.078 35.174 1.00 68.75 109 GLU A C 1
ATOM 892 O O . GLU A 1 109 ? -28.659 6.185 35.965 1.00 68.75 109 GLU A O 1
ATOM 897 N N . VAL A 1 110 ? -29.019 8.251 35.158 1.00 75.25 110 VAL A N 1
ATOM 898 C CA . VAL A 1 110 ? -30.090 8.612 36.107 1.00 75.25 110 VAL A CA 1
ATOM 899 C C . VAL A 1 110 ? -31.320 7.708 35.961 1.00 75.25 110 VAL A C 1
ATOM 901 O O . VAL A 1 110 ? -31.864 7.261 36.962 1.00 75.25 110 VAL A O 1
ATOM 904 N N . LEU A 1 111 ? -31.721 7.362 34.733 1.00 73.06 111 LEU A N 1
ATOM 905 C CA . LEU A 1 111 ? -32.856 6.458 34.484 1.00 73.06 111 LEU A CA 1
ATOM 906 C C . LEU A 1 111 ? -32.579 4.996 34.869 1.00 73.06 111 LEU A C 1
ATOM 908 O O . LEU A 1 111 ? -33.518 4.231 35.044 1.00 73.06 111 LEU A O 1
ATOM 912 N N . ARG A 1 112 ? -31.308 4.594 34.996 1.00 69.81 112 ARG A N 1
ATOM 913 C CA . ARG A 1 112 ? -30.929 3.259 35.495 1.00 69.81 112 ARG A CA 1
ATOM 914 C C . ARG A 1 112 ? -30.758 3.213 37.011 1.00 69.81 112 ARG A C 1
ATOM 916 O O . ARG A 1 112 ? -30.861 2.135 37.578 1.00 69.81 112 ARG A O 1
ATOM 923 N N . GLY A 1 113 ? -30.481 4.353 37.645 1.00 65.94 113 GLY A N 1
ATOM 924 C CA . GLY A 1 113 ? -30.417 4.492 39.104 1.00 65.94 113 GLY A CA 1
ATOM 925 C C . GLY A 1 113 ? -31.742 4.904 39.755 1.00 65.94 113 GLY A C 1
ATOM 926 O O . GLY A 1 113 ? -31.778 5.083 40.967 1.00 65.94 113 GLY A O 1
ATOM 927 N N . GLY A 1 114 ? -32.802 5.092 38.963 1.00 56.34 114 GLY A N 1
ATOM 928 C CA . GLY A 1 114 ? -34.133 5.472 39.424 1.00 56.34 114 GLY A CA 1
ATOM 929 C C . GLY A 1 114 ? -35.171 4.405 39.100 1.00 56.34 114 GLY A C 1
ATOM 930 O O . GLY A 1 114 ? -35.885 4.561 38.114 1.00 56.34 114 GLY A O 1
ATOM 931 N N . ILE A 1 115 ? -35.185 3.337 39.905 1.00 48.56 115 ILE A N 1
ATOM 932 C CA . ILE A 1 115 ? -36.309 2.583 40.510 1.00 48.56 115 ILE A CA 1
ATOM 933 C C . ILE A 1 115 ? -35.674 1.504 41.394 1.00 48.56 115 ILE A C 1
ATOM 935 O O . ILE A 1 115 ? -34.801 0.767 40.881 1.00 48.56 115 ILE A O 1
#

Secondary structure (DSSP, 8-state):
-HHHHHT-HHHHHHHHHHHHHHHTT---GGGHHHHHHHHHHHHHHHHHHHHHHHHHHTTPPPPHHHHHHHHHHHHHHHHHHHHTT-SHHHHHHHHHHHSS-----HHHHHTTS--

Organism: NCBI:txid1323